Protein AF-A0A7X0IYR0-F1 (afdb_monomer_lite)

pLDDT: mean 87.43, std 15.78, range [37.22, 98.19]

Foldseek 3Di:
DDDPPQWDWDDDPNDTATAGAVQPPDDDPPWDFDDDPRYGNDTDDPVVSQLVVLVVVLVVCVVVVHDSVVSVCVVVVDDDDDDPVVVVPPPDPDDD

Structure (mmCIF, N/CA/C/O backbone):
data_AF-A0A7X0IYR0-F1
#
_entry.id   AF-A0A7X0IYR0-F1
#
loop_
_atom_site.group_PDB
_atom_site.id
_atom_site.type_symbol
_atom_site.label_atom_id
_atom_site.label_alt_id
_atom_site.label_comp_id
_atom_site.label_asym_id
_atom_site.label_entity_id
_atom_site.label_seq_id
_atom_site.pdbx_PDB_ins_code
_atom_site.Cartn_x
_atom_site.Cartn_y
_atom_site.Cartn_z
_atom_site.occupancy
_atom_site.B_iso_or_equiv
_atom_site.auth_seq_id
_atom_site.auth_comp_id
_atom_site.auth_asym_id
_atom_site.auth_atom_id
_atom_site.pdbx_PDB_model_num
ATOM 1 N N . MET A 1 1 ? 1.572 2.995 27.076 1.00 40.94 1 MET A N 1
ATOM 2 C CA . MET A 1 1 ? 1.508 3.487 25.686 1.00 40.94 1 MET A CA 1
ATOM 3 C C . MET A 1 1 ? 0.127 3.114 25.189 1.00 40.94 1 MET A C 1
ATOM 5 O O . MET A 1 1 ? -0.145 1.932 25.049 1.00 40.94 1 MET A O 1
ATOM 9 N N . THR A 1 2 ? -0.791 4.075 25.124 1.00 45.91 2 THR A N 1
ATOM 10 C CA . THR A 1 2 ? -2.212 3.797 24.878 1.00 45.91 2 THR A CA 1
ATOM 11 C C . THR A 1 2 ? -2.429 3.754 23.371 1.00 45.91 2 THR A C 1
ATOM 13 O O . THR A 1 2 ? -2.588 4.799 22.749 1.00 45.91 2 THR A O 1
ATOM 16 N N . GLY A 1 3 ? -2.353 2.563 22.772 1.00 50.19 3 GLY A N 1
ATOM 17 C CA . GLY A 1 3 ? -2.890 2.350 21.429 1.00 50.19 3 GLY A CA 1
ATOM 18 C C . GLY A 1 3 ? -4.384 2.645 21.488 1.00 50.19 3 GLY A C 1
ATOM 19 O O . GLY A 1 3 ? -5.096 2.031 22.282 1.00 50.19 3 GLY A O 1
ATOM 20 N N . GLY A 1 4 ? -4.835 3.664 20.760 1.00 57.56 4 GLY A N 1
ATOM 21 C CA . GLY A 1 4 ? -6.255 3.989 20.692 1.00 57.56 4 GLY A CA 1
ATOM 22 C C . GLY A 1 4 ? -7.028 2.850 20.030 1.00 57.56 4 GLY A C 1
ATOM 23 O O . GLY A 1 4 ? -6.458 2.070 19.274 1.00 57.56 4 GLY A O 1
ATOM 24 N N . GLU A 1 5 ? -8.337 2.800 20.267 1.00 73.50 5 GLU A N 1
ATOM 25 C CA . GLU A 1 5 ? -9.317 1.842 19.714 1.00 73.50 5 GLU A CA 1
ATOM 26 C C . GLU A 1 5 ? -9.256 1.660 18.176 1.00 73.50 5 GLU A C 1
ATOM 28 O O . GLU A 1 5 ? -9.815 0.716 17.628 1.00 73.50 5 GLU A O 1
ATOM 33 N N . PHE A 1 6 ? -8.516 2.526 17.478 1.00 85.62 6 PHE A N 1
ATOM 34 C CA . PHE A 1 6 ? -8.346 2.554 16.029 1.00 85.62 6 PHE A CA 1
ATOM 35 C C . PHE A 1 6 ? -6.872 2.466 15.609 1.00 85.62 6 PHE A C 1
ATOM 37 O O . PHE A 1 6 ? -6.450 3.184 14.711 1.00 85.62 6 PHE A O 1
ATOM 44 N N . THR A 1 7 ? -6.048 1.652 16.264 1.00 94.44 7 THR A N 1
ATOM 45 C CA . THR A 1 7 ? -4.675 1.369 15.810 1.00 94.44 7 THR A CA 1
ATOM 46 C C . THR A 1 7 ? -4.546 -0.096 15.420 1.00 94.44 7 THR A C 1
ATOM 48 O O . THR A 1 7 ? -5.000 -0.963 16.162 1.00 94.44 7 THR A O 1
ATOM 51 N N . ALA A 1 8 ? -3.911 -0.377 14.281 1.00 95.69 8 ALA A N 1
ATOM 52 C CA . ALA A 1 8 ? -3.552 -1.739 13.892 1.00 95.69 8 ALA A CA 1
ATOM 53 C C . ALA A 1 8 ? -2.060 -1.850 13.571 1.00 95.69 8 ALA A C 1
ATOM 55 O O . ALA A 1 8 ? -1.434 -0.890 13.118 1.00 95.69 8 ALA A O 1
ATOM 56 N N . GLU A 1 9 ? -1.508 -3.040 13.780 1.00 96.62 9 GLU A N 1
ATOM 57 C CA . GLU A 1 9 ? -0.166 -3.396 13.332 1.00 96.62 9 GLU A CA 1
ATOM 58 C C . GLU A 1 9 ? -0.237 -3.849 11.873 1.00 96.62 9 GLU A C 1
ATOM 60 O O . GLU A 1 9 ? -0.964 -4.781 11.535 1.00 96.62 9 GLU A O 1
ATOM 65 N N . CYS A 1 10 ? 0.487 -3.151 11.004 1.00 96.44 10 CYS A N 1
ATOM 66 C CA . CYS A 1 10 ? 0.563 -3.444 9.578 1.00 96.44 10 CYS A CA 1
ATOM 67 C C . CYS A 1 10 ? 2.003 -3.798 9.217 1.00 96.44 10 CYS A C 1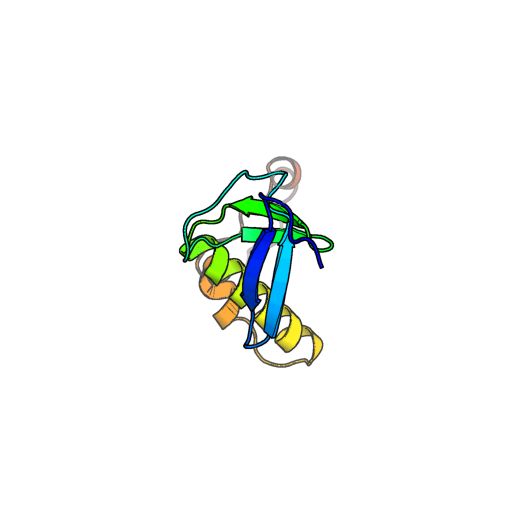
ATOM 69 O O . CYS A 1 10 ? 2.934 -3.142 9.683 1.00 96.44 10 CYS A O 1
ATOM 71 N N . GLU A 1 11 ? 2.192 -4.804 8.373 1.00 96.06 11 GLU A N 1
ATOM 72 C CA . GLU A 1 11 ? 3.511 -5.212 7.894 1.00 96.06 11 GLU A CA 1
ATOM 73 C C . GLU A 1 11 ? 3.731 -4.727 6.459 1.00 96.06 11 GLU A C 1
ATOM 75 O O . GLU A 1 11 ? 2.827 -4.795 5.626 1.00 96.06 11 GLU A O 1
ATOM 80 N N . ARG A 1 12 ? 4.944 -4.262 6.158 1.00 93.94 12 ARG A N 1
ATOM 81 C CA . ARG A 1 12 ? 5.420 -4.072 4.788 1.00 93.94 12 ARG A CA 1
ATOM 82 C C . ARG A 1 12 ? 6.895 -4.446 4.694 1.00 93.94 12 ARG A C 1
ATOM 84 O O . ARG A 1 12 ? 7.720 -3.870 5.404 1.00 93.94 12 ARG A O 1
ATOM 91 N N . HIS A 1 13 ? 7.221 -5.394 3.815 1.00 91.50 13 HIS A N 1
ATOM 92 C CA . HIS A 1 13 ? 8.578 -5.925 3.613 1.00 91.50 13 HIS A CA 1
ATOM 93 C C . HIS A 1 13 ? 9.289 -6.306 4.929 1.00 91.50 13 HIS A C 1
ATOM 95 O O . HIS A 1 13 ? 10.434 -5.917 5.164 1.00 91.50 13 HIS A O 1
ATOM 101 N N . GLY A 1 14 ? 8.598 -7.019 5.826 1.00 93.56 14 GLY A N 1
ATOM 102 C CA . GLY A 1 14 ? 9.145 -7.457 7.114 1.00 93.56 14 GLY A CA 1
ATOM 103 C C . GLY A 1 14 ? 9.267 -6.368 8.186 1.00 93.56 14 GLY A C 1
ATOM 104 O O . GLY A 1 14 ? 9.667 -6.664 9.311 1.00 93.56 14 GLY A O 1
ATOM 105 N N . SER A 1 15 ? 8.916 -5.118 7.876 1.00 95.06 15 SER A N 1
ATOM 106 C CA . SER A 1 15 ? 8.829 -4.037 8.861 1.00 95.06 15 SER A CA 1
ATOM 107 C C . SER A 1 15 ? 7.395 -3.881 9.351 1.00 95.06 15 SER A C 1
ATOM 109 O O . SER A 1 15 ? 6.469 -3.819 8.545 1.00 95.06 15 SER A O 1
ATOM 111 N N . VAL A 1 16 ? 7.214 -3.788 10.670 1.00 96.50 16 VAL A N 1
ATOM 112 C CA . VAL A 1 16 ? 5.901 -3.600 11.301 1.00 96.50 16 VAL A CA 1
ATOM 113 C C . VAL A 1 16 ? 5.709 -2.135 11.685 1.00 96.50 16 VAL A C 1
ATOM 115 O O . VAL A 1 16 ? 6.592 -1.510 12.273 1.00 96.50 16 VAL A O 1
ATOM 118 N N . PHE A 1 17 ? 4.533 -1.600 11.375 1.00 96.19 17 PHE A N 1
ATOM 119 C CA . PHE A 1 17 ? 4.136 -0.222 11.619 1.00 96.19 17 PHE A CA 1
ATOM 120 C C . PHE A 1 17 ? 2.829 -0.185 12.411 1.00 96.19 17 PHE A C 1
ATOM 122 O O . PHE A 1 17 ? 1.877 -0.892 12.085 1.00 96.19 17 PHE A O 1
ATOM 129 N N . ALA A 1 18 ? 2.754 0.682 13.421 1.00 96.62 18 ALA A N 1
ATOM 130 C CA . ALA A 1 18 ? 1.492 1.014 14.071 1.00 96.62 18 ALA A CA 1
ATOM 131 C C . ALA A 1 18 ? 0.768 2.077 13.235 1.00 96.62 18 ALA A C 1
ATOM 133 O O . ALA A 1 18 ? 1.254 3.202 13.102 1.00 96.62 18 ALA A O 1
ATOM 134 N N . ILE A 1 19 ? -0.378 1.716 12.663 1.00 97.75 19 ILE A N 1
ATOM 135 C CA . ILE A 1 19 ? -1.132 2.559 11.734 1.00 97.75 19 ILE A CA 1
ATOM 136 C C . ILE A 1 19 ? -2.447 2.996 12.371 1.00 97.75 19 ILE A C 1
ATOM 138 O O . ILE A 1 19 ? -3.206 2.180 12.897 1.00 97.75 19 ILE A O 1
ATOM 142 N N . SER A 1 20 ? -2.729 4.297 12.295 1.00 96.75 20 SER A N 1
ATOM 143 C CA . SER A 1 20 ? -4.028 4.859 12.663 1.00 96.75 20 SER A CA 1
ATOM 144 C C . SER A 1 20 ? -5.089 4.487 11.627 1.00 96.75 20 SER A C 1
ATOM 146 O O . SER A 1 20 ? -4.941 4.779 10.443 1.00 96.75 20 SER A O 1
ATOM 148 N N . MET A 1 21 ? -6.185 3.898 12.089 1.00 97.06 21 MET A N 1
ATOM 149 C CA . MET A 1 21 ? -7.340 3.462 11.303 1.00 97.06 21 MET A CA 1
ATOM 150 C C . MET A 1 21 ? -8.516 4.443 11.375 1.00 97.06 21 MET A C 1
ATOM 152 O O . MET A 1 21 ? -9.583 4.166 10.840 1.00 97.06 21 MET A O 1
ATOM 156 N N . VAL A 1 22 ? -8.346 5.608 12.009 1.00 95.56 22 VAL A N 1
ATOM 157 C CA . VAL A 1 22 ? -9.439 6.565 12.279 1.00 95.56 22 VAL A CA 1
ATOM 158 C C . VAL A 1 22 ? -10.200 6.992 11.015 1.00 95.56 22 VAL A C 1
ATOM 160 O O . VAL A 1 22 ? -11.409 7.186 11.075 1.00 95.56 22 VAL A O 1
ATOM 163 N N . LEU A 1 23 ? -9.522 7.123 9.870 1.00 96.06 23 LEU A N 1
ATOM 164 C CA . LEU A 1 23 ? -10.147 7.589 8.623 1.00 96.06 23 LEU A CA 1
ATOM 165 C C . LEU A 1 23 ? -10.899 6.490 7.863 1.00 96.06 23 LEU A C 1
ATOM 167 O O . LEU A 1 23 ? -11.790 6.799 7.078 1.00 96.06 23 LEU A O 1
ATOM 171 N N . VAL A 1 24 ? -10.534 5.226 8.079 1.00 96.50 24 VAL A N 1
ATOM 172 C CA . VAL A 1 24 ? -11.103 4.072 7.360 1.00 96.50 24 VAL A CA 1
ATOM 173 C C . VAL A 1 24 ? -11.957 3.177 8.261 1.00 96.50 24 VAL A C 1
ATOM 175 O O . VAL A 1 24 ? -12.601 2.253 7.775 1.00 96.50 24 VAL A O 1
ATOM 178 N N . GLY A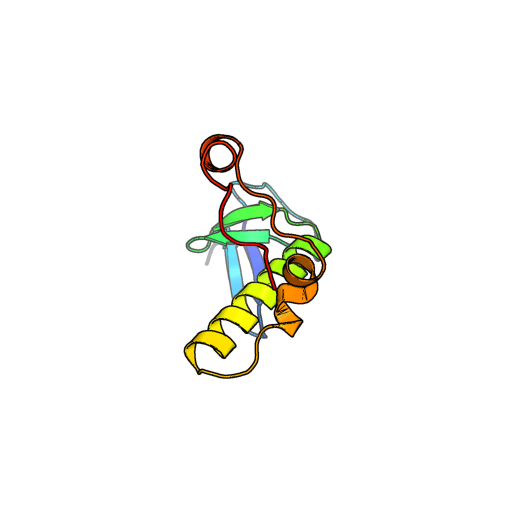 1 25 ? -11.991 3.453 9.567 1.00 94.81 25 GLY A N 1
ATOM 179 C CA . GLY A 1 25 ? -12.645 2.616 10.567 1.00 94.81 25 GLY A CA 1
ATOM 180 C C . GLY A 1 25 ? -11.872 1.323 10.868 1.00 94.81 25 GLY A C 1
ATOM 181 O O . GLY A 1 25 ? -10.836 1.052 10.259 1.00 94.81 25 GLY A O 1
ATOM 182 N N . PRO A 1 26 ? -12.359 0.508 11.820 1.00 92.75 26 PRO A N 1
ATOM 183 C CA . PRO A 1 26 ? -11.729 -0.763 12.168 1.00 92.75 26 PRO A CA 1
ATOM 184 C C . PRO A 1 26 ? -11.713 -1.716 10.966 1.00 92.75 26 PRO A C 1
ATOM 186 O O . PRO A 1 26 ? -12.714 -1.850 10.266 1.00 92.75 26 PRO A O 1
ATOM 189 N N . GLN A 1 27 ? -10.586 -2.399 10.756 1.00 94.75 27 GLN A N 1
ATOM 190 C CA . GLN A 1 27 ? -10.391 -3.339 9.649 1.00 94.75 27 GLN A CA 1
ATOM 191 C C . GLN A 1 27 ? -10.085 -4.749 10.172 1.00 94.75 27 GLN A C 1
ATOM 193 O O . GLN A 1 27 ? -9.378 -4.881 11.176 1.00 94.75 27 GLN A O 1
ATOM 198 N N . PRO A 1 28 ? -10.587 -5.812 9.516 1.00 93.69 28 PRO A N 1
ATOM 199 C CA . PRO A 1 28 ? -10.211 -7.174 9.866 1.00 93.69 28 PRO A CA 1
ATOM 200 C C . PRO A 1 28 ? -8.743 -7.449 9.514 1.00 93.69 28 PRO A C 1
ATOM 202 O O . PRO A 1 28 ? -8.181 -6.862 8.585 1.00 93.69 28 PRO A O 1
ATOM 205 N N . VAL A 1 29 ? -8.124 -8.379 10.244 1.00 94.94 29 VAL A N 1
ATOM 206 C CA . VAL A 1 29 ? -6.759 -8.847 9.959 1.00 94.94 29 VAL A CA 1
ATOM 207 C C . VAL A 1 29 ? -6.685 -9.395 8.531 1.00 94.94 29 VAL A C 1
ATOM 209 O O . VAL A 1 29 ? -7.581 -10.113 8.093 1.00 94.94 29 VAL A O 1
ATOM 212 N N . GLY A 1 30 ? -5.609 -9.050 7.820 1.00 95.62 30 GLY A N 1
ATOM 213 C CA . GLY A 1 30 ? -5.408 -9.401 6.411 1.00 95.62 30 GLY A CA 1
ATOM 214 C C . GLY A 1 30 ? -5.920 -8.352 5.419 1.00 95.62 30 GLY A C 1
ATOM 215 O O . GLY A 1 30 ? -5.734 -8.519 4.220 1.00 95.62 30 GLY A O 1
ATOM 216 N N . THR A 1 31 ? -6.534 -7.264 5.895 1.00 96.94 31 THR A N 1
ATOM 217 C CA . THR A 1 31 ? -6.937 -6.144 5.034 1.00 96.94 31 THR A CA 1
ATOM 218 C C . THR A 1 31 ? -5.725 -5.336 4.587 1.00 96.94 31 THR A C 1
ATOM 220 O O . THR A 1 31 ? -4.923 -4.904 5.417 1.00 96.94 31 THR A O 1
ATOM 223 N N . TYR A 1 32 ? -5.638 -5.057 3.289 1.00 98.00 32 TYR A 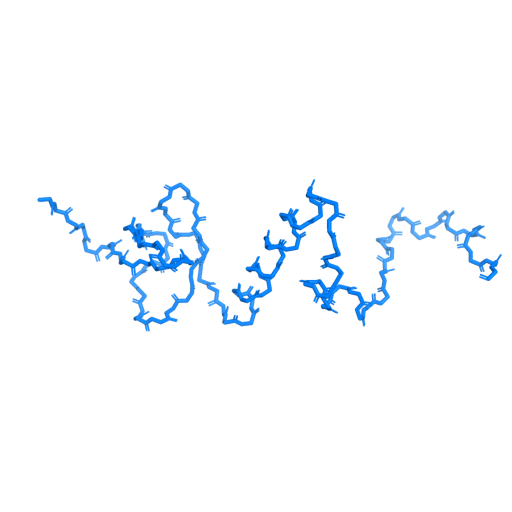N 1
ATOM 224 C CA . TYR A 1 32 ? -4.656 -4.127 2.747 1.00 98.00 32 TYR A CA 1
ATOM 225 C C . TYR A 1 32 ? -5.150 -2.688 2.893 1.00 98.00 32 TYR A C 1
ATOM 227 O O . TYR A 1 32 ? -6.296 -2.363 2.578 1.00 98.00 32 TYR A O 1
ATOM 235 N N . VAL A 1 33 ? -4.274 -1.802 3.363 1.00 97.75 33 VAL A N 1
ATOM 236 C CA . VAL A 1 33 ? -4.567 -0.372 3.491 1.00 97.75 33 VAL A CA 1
ATOM 237 C C . VAL A 1 33 ? -3.461 0.459 2.863 1.00 97.75 33 VAL A C 1
ATOM 239 O O . VAL A 1 33 ? -2.274 0.200 3.057 1.00 97.75 33 VAL A O 1
ATOM 242 N N . LEU A 1 34 ? -3.852 1.509 2.147 1.00 97.75 34 LEU A N 1
ATOM 243 C CA . LEU A 1 34 ? -2.931 2.555 1.733 1.00 97.75 34 LEU A CA 1
ATOM 244 C C . LEU A 1 34 ? -2.718 3.504 2.907 1.00 97.75 34 LEU A C 1
ATOM 246 O O . LEU A 1 34 ? -3.686 4.001 3.492 1.00 97.75 34 LEU A O 1
ATOM 250 N N . THR A 1 35 ? -1.458 3.783 3.228 1.00 97.12 35 THR A N 1
ATOM 251 C CA . THR A 1 35 ? -1.099 4.643 4.356 1.00 97.12 35 THR A CA 1
ATOM 252 C C . THR A 1 35 ? -0.386 5.906 3.894 1.00 97.12 35 THR A C 1
ATOM 254 O O . THR A 1 35 ? 0.312 5.920 2.882 1.00 97.12 35 THR A O 1
ATOM 257 N N . HIS A 1 36 ? -0.560 6.986 4.649 1.00 96.75 36 HIS A N 1
ATOM 258 C CA . HIS A 1 36 ? 0.185 8.226 4.488 1.00 96.75 36 HIS A CA 1
ATOM 259 C C . HIS A 1 36 ? 0.434 8.830 5.871 1.00 96.75 36 HIS A C 1
ATOM 261 O O . HIS A 1 36 ? -0.499 8.996 6.657 1.00 96.75 36 HIS A O 1
ATOM 267 N N . LEU A 1 37 ? 1.703 9.117 6.184 1.00 96.00 37 LEU A N 1
ATOM 268 C CA . LEU A 1 37 ? 2.134 9.688 7.471 1.00 96.00 37 LEU A CA 1
ATOM 269 C C . LEU A 1 37 ? 1.572 8.934 8.699 1.00 96.00 37 LEU A C 1
ATOM 271 O O . LEU A 1 37 ? 1.089 9.541 9.652 1.00 96.00 37 LEU A O 1
ATOM 275 N N . GLY A 1 38 ? 1.606 7.596 8.665 1.00 96.38 38 GLY A N 1
ATOM 276 C CA . GLY A 1 38 ? 1.160 6.742 9.776 1.00 96.38 38 GLY A CA 1
ATOM 277 C C . GLY A 1 38 ? -0.360 6.586 9.917 1.00 96.38 38 GLY A C 1
ATOM 278 O O . GLY A 1 38 ? -0.822 6.014 10.902 1.00 96.38 38 GLY A O 1
ATOM 279 N N . SER A 1 39 ? -1.147 7.070 8.953 1.00 97.50 39 SER A N 1
ATOM 280 C CA . SER A 1 39 ? -2.605 6.897 8.926 1.00 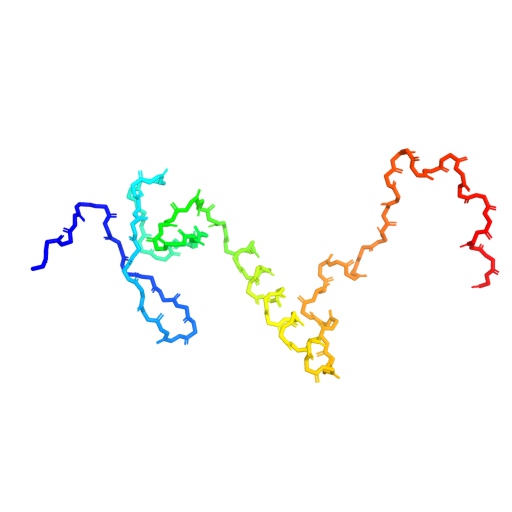97.50 39 SER A CA 1
ATOM 281 C C . SER A 1 39 ? -3.047 6.142 7.680 1.00 97.50 39 SER A C 1
ATOM 283 O O . SER A 1 39 ? -2.586 6.444 6.581 1.00 97.50 39 SER A O 1
ATOM 285 N N . ALA A 1 40 ? -3.956 5.184 7.836 1.00 97.94 40 ALA A N 1
ATOM 286 C CA . ALA A 1 40 ? -4.649 4.559 6.722 1.00 97.94 40 ALA A CA 1
ATOM 287 C C . ALA A 1 40 ? -5.603 5.579 6.091 1.00 97.94 40 ALA A C 1
ATOM 289 O O . ALA A 1 40 ? -6.429 6.168 6.785 1.00 97.94 40 ALA A O 1
ATOM 290 N N . ILE A 1 41 ? -5.474 5.799 4.784 1.00 97.75 41 ILE A N 1
ATOM 291 C CA . ILE A 1 41 ? -6.303 6.744 4.021 1.00 97.75 41 ILE A CA 1
ATOM 292 C C . ILE A 1 41 ? -7.302 6.034 3.107 1.00 97.75 41 ILE A C 1
ATOM 294 O O . ILE A 1 41 ? -8.258 6.656 2.648 1.00 97.75 41 ILE A O 1
ATOM 298 N N . ARG A 1 42 ? -7.079 4.745 2.820 1.00 98.19 42 ARG A N 1
ATOM 299 C CA . ARG A 1 42 ? -7.937 3.945 1.944 1.00 98.19 42 ARG A CA 1
ATOM 300 C C . ARG A 1 42 ? -7.756 2.450 2.201 1.00 98.19 42 ARG A C 1
ATOM 302 O O . ARG A 1 42 ? -6.639 2.012 2.461 1.00 98.19 42 ARG A O 1
ATOM 309 N N . VAL A 1 43 ? -8.841 1.688 2.091 1.00 98.06 43 VAL A N 1
ATOM 310 C CA . VAL A 1 43 ? -8.814 0.217 2.031 1.00 98.06 43 VAL A CA 1
ATOM 311 C C . VAL A 1 43 ? -8.581 -0.210 0.583 1.00 98.06 43 VAL A C 1
ATOM 313 O O . VAL A 1 43 ? -9.191 0.360 -0.323 1.00 98.06 43 VAL A O 1
ATOM 316 N N . LEU A 1 44 ? -7.690 -1.174 0.379 1.00 98.12 44 LEU A N 1
ATOM 317 C CA . LEU A 1 44 ? -7.335 -1.730 -0.924 1.00 98.12 44 LEU A CA 1
ATOM 318 C C . LEU A 1 44 ? -7.876 -3.154 -1.044 1.00 98.12 44 LEU A C 1
ATOM 320 O O . LEU A 1 44 ? -7.909 -3.896 -0.059 1.00 98.12 44 LEU A O 1
ATOM 324 N N . ASP A 1 45 ? -8.249 -3.549 -2.258 1.00 97.56 45 ASP A N 1
ATOM 325 C CA . ASP A 1 45 ? -8.292 -4.970 -2.586 1.00 97.56 45 ASP A CA 1
ATOM 326 C C . ASP A 1 45 ? -6.866 -5.520 -2.780 1.00 97.56 45 ASP A C 1
ATOM 328 O O . ASP A 1 45 ? -5.890 -4.768 -2.873 1.00 97.56 45 ASP A O 1
ATOM 332 N N . ALA A 1 46 ? -6.737 -6.847 -2.780 1.00 96.19 46 A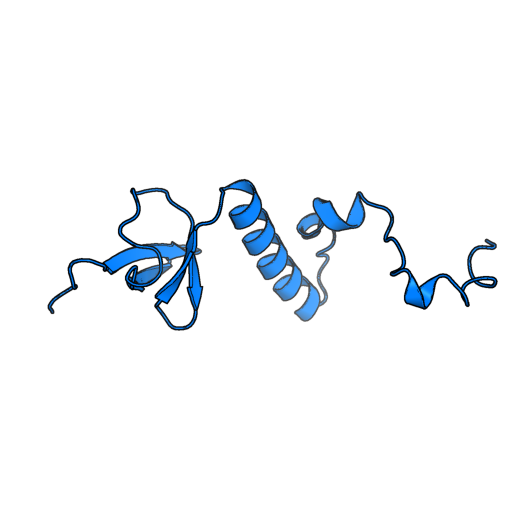LA A N 1
ATOM 333 C CA . ALA A 1 46 ? -5.435 -7.503 -2.858 1.00 96.19 46 ALA A CA 1
ATOM 334 C C . ALA A 1 46 ? -4.725 -7.241 -4.196 1.00 96.19 46 ALA A C 1
ATOM 336 O O . ALA A 1 46 ? -3.520 -6.998 -4.203 1.00 96.19 46 ALA A O 1
ATOM 337 N N . ASP A 1 47 ? -5.456 -7.244 -5.314 1.00 96.06 47 ASP A N 1
ATOM 338 C CA . ASP A 1 47 ? -4.874 -7.050 -6.645 1.00 96.06 47 ASP A CA 1
ATOM 339 C C . ASP A 1 47 ? -4.305 -5.634 -6.788 1.00 96.06 47 ASP A C 1
ATOM 341 O O . ASP A 1 47 ? -3.210 -5.443 -7.316 1.00 96.06 47 ASP A O 1
ATOM 345 N N . GLU A 1 48 ? -5.027 -4.628 -6.295 1.00 95.69 48 GLU A N 1
ATOM 346 C CA . GLU A 1 48 ? -4.555 -3.250 -6.255 1.00 95.69 48 GLU A CA 1
ATOM 347 C C . GLU A 1 48 ? -3.344 -3.094 -5.327 1.00 95.69 48 GLU A C 1
ATOM 349 O O . GLU A 1 48 ? -2.373 -2.433 -5.702 1.00 95.69 48 GLU A O 1
ATOM 354 N N . ALA A 1 49 ? -3.363 -3.717 -4.144 1.00 96.50 49 ALA A N 1
ATOM 355 C CA . ALA A 1 49 ? -2.236 -3.672 -3.216 1.00 96.50 49 ALA A CA 1
ATOM 356 C C . ALA A 1 49 ? -0.961 -4.255 -3.850 1.00 96.50 49 ALA A C 1
ATOM 358 O O . ALA A 1 49 ? 0.096 -3.627 -3.786 1.00 96.50 49 ALA A O 1
ATOM 359 N N . HIS A 1 50 ? -1.083 -5.397 -4.536 1.00 95.31 50 HIS A N 1
ATOM 360 C CA . HIS A 1 50 ? 0.017 -6.017 -5.274 1.00 95.31 50 HIS A CA 1
ATOM 361 C C . HIS A 1 50 ? 0.544 -5.123 -6.397 1.00 95.31 50 HIS A C 1
ATOM 363 O O . HIS A 1 50 ? 1.749 -4.913 -6.479 1.00 95.31 50 HIS A O 1
ATOM 369 N N . LYS A 1 51 ? -0.335 -4.520 -7.208 1.00 95.31 51 LYS A N 1
ATOM 370 C CA . LYS A 1 51 ? 0.087 -3.590 -8.271 1.00 95.31 51 LYS A CA 1
ATOM 371 C C . LYS A 1 51 ? 0.823 -2.370 -7.729 1.00 95.31 51 LYS A C 1
ATOM 373 O O . LYS A 1 51 ? 1.767 -1.898 -8.354 1.00 95.31 51 LYS A O 1
ATOM 378 N N . ILE A 1 52 ? 0.402 -1.839 -6.581 1.00 95.44 52 ILE A N 1
ATOM 379 C CA . ILE A 1 52 ? 1.096 -0.720 -5.932 1.00 95.44 52 ILE A CA 1
ATOM 380 C C . ILE A 1 52 ? 2.487 -1.154 -5.462 1.00 95.44 52 ILE A C 1
ATOM 382 O O . ILE A 1 52 ? 3.448 -0.413 -5.670 1.00 95.44 52 ILE A O 1
ATOM 386 N N . ASP A 1 53 ? 2.613 -2.331 -4.847 1.00 95.12 53 ASP A N 1
ATOM 387 C CA . ASP A 1 53 ? 3.916 -2.842 -4.420 1.00 95.12 53 ASP A CA 1
ATOM 388 C C . ASP A 1 53 ? 4.845 -3.117 -5.611 1.00 95.12 53 ASP A C 1
ATOM 390 O O . ASP A 1 53 ? 6.002 -2.690 -5.574 1.00 95.12 53 ASP A O 1
ATOM 394 N N . ASP A 1 54 ? 4.338 -3.718 -6.690 1.00 96.25 54 ASP A N 1
ATOM 395 C CA . ASP A 1 54 ? 5.090 -3.925 -7.931 1.00 96.25 54 ASP A CA 1
ATOM 396 C C . ASP A 1 54 ? 5.527 -2.586 -8.540 1.00 96.25 54 ASP A C 1
ATOM 398 O O . ASP A 1 54 ? 6.697 -2.413 -8.879 1.00 96.25 54 ASP A O 1
ATOM 402 N N . ALA A 1 55 ? 4.639 -1.589 -8.592 1.00 96.00 55 ALA A N 1
ATOM 403 C CA . ALA A 1 55 ? 4.966 -0.262 -9.107 1.00 96.00 55 ALA A CA 1
ATOM 404 C C . ALA A 1 55 ? 6.052 0.445 -8.276 1.00 96.00 55 ALA A C 1
ATOM 406 O O . ALA A 1 55 ? 6.942 1.092 -8.833 1.00 96.00 55 ALA A O 1
ATOM 407 N N . LEU A 1 56 ? 6.006 0.327 -6.945 1.00 95.69 56 LEU A N 1
ATOM 408 C CA . LEU A 1 56 ? 7.027 0.892 -6.058 1.00 95.69 56 LEU A CA 1
ATOM 409 C C . LEU A 1 56 ? 8.372 0.171 -6.209 1.00 95.69 56 LEU A C 1
ATOM 411 O O . LEU A 1 56 ? 9.413 0.832 -6.215 1.00 95.69 56 LEU A O 1
ATOM 415 N N . ALA A 1 57 ? 8.360 -1.155 -6.363 1.00 96.00 57 ALA A N 1
ATOM 416 C CA . ALA A 1 57 ? 9.558 -1.932 -6.658 1.00 96.00 57 ALA A CA 1
ATOM 417 C C . ALA A 1 57 ? 10.139 -1.547 -8.026 1.00 96.00 57 ALA A C 1
ATOM 419 O O . ALA A 1 57 ? 11.320 -1.226 -8.128 1.00 96.00 57 ALA A O 1
ATOM 420 N N . GLY A 1 58 ? 9.301 -1.480 -9.062 1.00 96.50 58 GLY A N 1
ATOM 421 C CA . GLY A 1 58 ? 9.709 -1.110 -10.414 1.00 96.50 58 GLY A CA 1
ATOM 422 C C . GLY A 1 58 ? 10.276 0.302 -10.488 1.00 96.50 58 GLY A C 1
ATOM 423 O O . GLY A 1 58 ? 11.262 0.532 -11.182 1.00 96.50 58 GLY A O 1
ATOM 424 N N . LEU A 1 59 ? 9.728 1.240 -9.711 1.00 96.88 59 LEU A N 1
ATOM 425 C CA . LEU A 1 59 ? 10.290 2.582 -9.588 1.00 96.88 59 LEU A CA 1
ATOM 426 C C . LEU A 1 59 ? 11.702 2.565 -8.982 1.00 96.88 59 LEU A C 1
ATOM 428 O O . LEU A 1 59 ? 12.576 3.279 -9.472 1.00 96.88 59 LEU A O 1
ATOM 432 N N . ALA A 1 60 ? 11.943 1.759 -7.945 1.00 96.44 60 ALA A N 1
ATOM 433 C CA . ALA A 1 60 ? 13.273 1.622 -7.349 1.00 96.44 60 ALA A CA 1
ATOM 434 C C . ALA A 1 60 ? 14.281 1.008 -8.340 1.00 96.44 60 ALA A C 1
ATOM 436 O O . ALA A 1 60 ? 15.376 1.541 -8.519 1.00 96.44 60 ALA A O 1
ATOM 437 N N . GLU A 1 61 ? 13.884 -0.050 -9.054 1.00 97.62 61 GLU A N 1
ATOM 438 C CA . GLU A 1 61 ? 14.696 -0.677 -10.105 1.00 97.62 61 GLU A CA 1
ATOM 439 C C . GLU A 1 61 ? 15.046 0.315 -11.227 1.00 97.62 61 GLU A C 1
ATOM 441 O O . GLU A 1 61 ? 16.205 0.408 -11.637 1.00 97.62 61 GLU A O 1
ATOM 446 N N . ALA A 1 62 ? 14.070 1.112 -11.675 1.00 96.44 62 ALA A N 1
ATOM 447 C CA . ALA A 1 62 ? 14.256 2.124 -12.712 1.00 96.44 62 ALA A CA 1
ATOM 448 C C . ALA A 1 62 ? 15.237 3.228 -12.288 1.00 96.44 62 ALA A C 1
ATOM 450 O O . ALA A 1 62 ? 16.104 3.618 -13.071 1.00 96.44 62 ALA A O 1
ATOM 451 N N . VAL A 1 63 ? 15.135 3.716 -11.044 1.00 97.69 63 VAL A N 1
ATOM 452 C CA . VAL A 1 63 ? 16.065 4.716 -10.483 1.00 97.69 63 VAL A CA 1
ATOM 453 C C . VAL A 1 63 ? 17.502 4.195 -10.478 1.00 97.69 63 VAL A C 1
ATOM 455 O O . VAL A 1 63 ? 18.441 4.958 -10.704 1.00 97.69 63 VAL A O 1
ATOM 458 N N . GLU A 1 64 ? 17.681 2.895 -10.265 1.00 97.81 64 GLU A N 1
ATOM 459 C CA . GLU A 1 64 ? 18.989 2.242 -10.263 1.00 97.81 64 GLU A CA 1
ATOM 460 C C . GLU A 1 64 ? 19.428 1.750 -11.657 1.00 97.81 64 GLU A C 1
ATOM 462 O O . GLU A 1 64 ? 20.491 1.142 -11.796 1.00 97.81 64 GLU A O 1
ATOM 467 N N . GLY A 1 65 ? 18.645 2.036 -12.704 1.00 96.69 65 GLY A N 1
ATOM 468 C CA . GLY A 1 65 ? 18.953 1.681 -14.091 1.00 96.69 65 GLY A CA 1
ATOM 469 C C . GLY A 1 65 ? 18.841 0.184 -14.404 1.00 96.69 65 GLY A C 1
ATOM 470 O O . GLY A 1 65 ? 19.470 -0.288 -15.352 1.00 96.69 65 GLY A O 1
ATOM 471 N N . ARG A 1 66 ? 18.087 -0.577 -13.604 1.00 97.75 66 ARG A N 1
ATOM 472 C CA . ARG A 1 66 ? 17.798 -2.000 -13.839 1.00 97.75 66 ARG A CA 1
ATOM 473 C C . ARG A 1 66 ? 16.520 -2.181 -14.656 1.00 97.75 66 ARG A C 1
ATOM 475 O O . ARG A 1 66 ? 15.779 -1.231 -14.868 1.00 97.75 66 ARG A O 1
ATOM 482 N N . SER A 1 67 ? 16.279 -3.402 -15.139 1.00 95.44 67 SER A N 1
ATOM 483 C CA . SER A 1 67 ? 15.027 -3.734 -15.833 1.00 95.44 67 SER A CA 1
ATOM 484 C C . SER A 1 67 ? 13.869 -3.754 -14.840 1.00 95.44 67 SER A C 1
ATOM 486 O O . SER A 1 67 ? 13.971 -4.354 -13.772 1.00 95.44 67 SER A O 1
ATOM 488 N N . PHE A 1 68 ? 12.774 -3.101 -15.211 1.00 95.50 68 PHE A N 1
ATOM 489 C CA . PHE A 1 68 ? 11.614 -2.872 -14.348 1.00 95.50 68 PHE A CA 1
ATOM 490 C C . PHE A 1 68 ? 10.285 -3.130 -15.066 1.00 95.50 68 PHE A C 1
ATOM 492 O O . PHE A 1 68 ? 9.232 -3.132 -14.440 1.00 95.50 68 PHE A O 1
ATOM 499 N N . GLU A 1 69 ? 10.313 -3.356 -16.378 1.00 91.94 69 GLU A N 1
ATOM 500 C CA . GLU A 1 69 ? 9.143 -3.427 -17.249 1.00 91.94 69 GLU A CA 1
ATOM 501 C C . GLU A 1 69 ? 8.151 -4.506 -16.797 1.00 91.94 69 GLU A C 1
ATOM 503 O O . GLU A 1 69 ? 6.948 -4.268 -16.734 1.00 91.94 69 GLU A O 1
ATOM 508 N N . THR A 1 70 ? 8.650 -5.673 -16.389 1.00 92.69 70 THR A N 1
ATOM 509 C CA . THR A 1 70 ? 7.816 -6.781 -15.896 1.00 92.69 70 THR A CA 1
ATOM 510 C C . THR A 1 70 ? 6.969 -6.397 -14.675 1.00 92.69 70 THR A C 1
ATOM 512 O O . THR A 1 70 ? 5.886 -6.947 -14.500 1.00 92.69 70 THR A O 1
ATOM 515 N N . LEU A 1 71 ? 7.417 -5.432 -13.863 1.00 94.81 71 LEU A N 1
ATOM 516 C CA . LEU A 1 71 ? 6.702 -4.943 -12.674 1.00 94.81 71 LEU A CA 1
ATOM 517 C C . LEU A 1 71 ? 5.555 -3.975 -13.024 1.00 94.81 71 LEU A C 1
ATOM 519 O O . LEU A 1 71 ? 4.792 -3.572 -12.156 1.00 94.81 71 LEU A O 1
ATOM 523 N N . PHE A 1 72 ? 5.404 -3.631 -14.304 1.00 92.06 72 PHE A N 1
ATOM 524 C CA . PHE A 1 72 ? 4.290 -2.851 -14.848 1.00 92.06 72 PHE A CA 1
ATOM 525 C C . PHE A 1 72 ? 3.550 -3.637 -15.938 1.00 92.06 72 PHE A C 1
ATOM 527 O O . PHE A 1 72 ? 3.095 -3.074 -16.938 1.00 92.06 72 PHE A O 1
ATOM 534 N N . ALA A 1 73 ? 3.454 -4.962 -15.785 1.00 87.44 73 ALA A N 1
ATOM 535 C CA . ALA A 1 73 ? 2.838 -5.840 -16.779 1.00 87.44 73 ALA A CA 1
ATOM 536 C C . ALA A 1 73 ? 1.402 -5.418 -17.150 1.00 87.44 73 ALA A C 1
ATOM 538 O O . ALA A 1 73 ? 0.982 -5.593 -18.297 1.00 87.44 73 ALA A O 1
ATOM 539 N N . ASP A 1 74 ? 0.665 -4.829 -16.207 1.00 85.44 74 ASP A N 1
ATOM 540 C CA . ASP A 1 74 ? -0.685 -4.302 -16.401 1.00 85.44 74 ASP A CA 1
ATOM 541 C C . ASP A 1 74 ? -0.729 -3.052 -17.300 1.00 85.44 74 ASP A C 1
ATOM 543 O O . ASP A 1 74 ? -1.708 -2.857 -18.023 1.00 85.44 74 ASP A O 1
ATOM 547 N N . LEU A 1 75 ? 0.329 -2.238 -17.306 1.00 85.69 75 LEU A N 1
ATOM 548 C CA . LEU A 1 75 ? 0.458 -1.071 -18.182 1.00 85.69 75 LEU A CA 1
ATOM 549 C C . LEU A 1 75 ? 0.998 -1.435 -19.567 1.00 85.69 75 LEU A C 1
ATOM 551 O O . LEU A 1 75 ? 0.566 -0.852 -20.557 1.00 85.69 75 LEU A O 1
ATOM 555 N N . ILE A 1 76 ? 1.921 -2.395 -19.652 1.00 83.38 76 ILE A N 1
ATOM 556 C CA . ILE A 1 76 ? 2.582 -2.775 -20.915 1.00 83.38 76 ILE A CA 1
ATOM 557 C C . ILE A 1 76 ? 1.676 -3.644 -21.790 1.00 83.38 76 ILE A C 1
ATOM 559 O O . ILE A 1 76 ? 1.753 -3.598 -23.015 1.00 83.38 76 ILE A O 1
ATOM 563 N N . SER A 1 77 ? 0.772 -4.408 -21.177 1.00 75.94 77 SER A N 1
ATOM 564 C CA . SER A 1 77 ? -0.171 -5.268 -21.905 1.00 75.94 77 SER A CA 1
ATOM 565 C C . SER A 1 77 ? -1.377 -4.508 -22.478 1.00 75.94 77 SER A C 1
ATOM 567 O O . SER A 1 77 ? -2.332 -5.136 -22.940 1.00 75.94 77 SER A O 1
ATOM 569 N N . ARG A 1 78 ? -1.368 -3.167 -22.443 1.00 77.31 78 ARG A N 1
ATOM 570 C CA . ARG A 1 78 ? -2.440 -2.313 -22.962 1.00 77.31 78 ARG A CA 1
ATOM 571 C C . ARG A 1 78 ? -1.878 -1.241 -23.888 1.00 77.31 78 ARG A C 1
ATOM 573 O O . ARG A 1 78 ? -0.912 -0.570 -23.546 1.00 77.31 78 ARG A O 1
ATOM 580 N N . GLU A 1 79 ? -2.551 -1.013 -25.014 1.00 77.38 79 GLU A N 1
ATOM 581 C CA . GLU A 1 79 ? -2.250 0.133 -25.874 1.00 77.38 79 GLU A CA 1
ATOM 582 C C . GLU A 1 79 ? -2.519 1.444 -25.101 1.00 77.38 79 GLU A C 1
ATOM 584 O O . GLU A 1 79 ? -3.615 1.622 -24.543 1.00 77.38 79 GLU A O 1
ATOM 589 N N . PRO A 1 80 ? -1.549 2.368 -25.010 1.00 76.81 80 PRO A N 1
ATOM 590 C CA . PRO A 1 80 ? -1.769 3.659 -24.380 1.00 76.81 80 PRO A CA 1
ATOM 591 C C . PRO A 1 80 ? -2.711 4.514 -25.238 1.00 76.81 80 PRO A C 1
ATOM 593 O O . PRO A 1 80 ? -2.376 4.955 -26.333 1.00 76.81 80 PRO A O 1
ATOM 596 N N . GLU A 1 81 ? -3.908 4.790 -24.721 1.00 80.19 81 GLU A N 1
ATOM 597 C CA . GLU A 1 81 ? -4.841 5.698 -25.383 1.00 80.19 81 GLU A CA 1
ATOM 598 C C . GLU A 1 81 ? -4.510 7.162 -25.099 1.00 80.19 81 GLU A C 1
ATOM 600 O O . GLU A 1 81 ? -4.346 7.584 -23.952 1.00 80.19 81 GLU A O 1
ATOM 605 N N . LEU A 1 82 ? -4.525 7.976 -26.151 1.00 85.88 82 LEU A N 1
ATOM 606 C CA . LEU A 1 82 ? -4.413 9.421 -26.010 1.00 85.88 82 LEU A CA 1
ATOM 607 C C . LEU A 1 82 ? -5.676 10.010 -25.364 1.00 85.88 82 LEU A C 1
ATOM 609 O O . LEU A 1 82 ? -6.787 9.687 -25.797 1.00 85.88 82 LEU A O 1
ATOM 613 N N . PRO A 1 83 ? -5.544 10.924 -24.388 1.00 82.25 83 PRO A N 1
ATOM 614 C CA . PRO A 1 83 ? -6.634 11.785 -23.938 1.00 82.25 83 PRO A CA 1
ATOM 615 C C . PRO A 1 83 ? -7.294 12.536 -25.103 1.00 82.25 83 PRO A C 1
ATOM 617 O O . PRO A 1 83 ? -6.616 12.928 -26.051 1.00 82.25 83 PRO A O 1
ATOM 620 N N . LEU A 1 84 ? -8.608 12.790 -25.021 1.00 84.12 84 LEU A N 1
ATOM 621 C CA . LEU A 1 84 ? -9.392 13.393 -26.114 1.00 84.12 84 LEU A CA 1
ATOM 622 C C . LEU A 1 84 ? -8.789 14.707 -26.640 1.00 84.12 84 LEU A C 1
ATOM 624 O O . LEU A 1 84 ? -8.652 14.870 -27.846 1.00 84.12 84 LEU A O 1
ATOM 628 N N . HIS A 1 85 ? -8.351 15.590 -25.738 1.00 82.50 85 HIS A N 1
ATOM 629 C CA . HIS A 1 85 ? -7.740 16.882 -26.080 1.00 82.50 85 HIS A CA 1
ATOM 630 C C . HIS A 1 85 ? -6.342 16.766 -26.712 1.00 82.50 85 HIS A C 1
ATOM 632 O O . HIS A 1 85 ? -5.798 17.765 -27.171 1.00 82.50 85 HIS A O 1
ATOM 638 N N . LEU A 1 86 ? -5.745 15.569 -26.722 1.00 82.00 86 LEU A N 1
ATOM 639 C CA . LEU A 1 86 ? -4.529 15.283 -27.473 1.00 82.00 86 LEU A CA 1
ATOM 640 C C . LEU A 1 86 ? -4.844 14.654 -28.833 1.00 82.00 86 LEU A C 1
ATOM 642 O O . LEU A 1 86 ? -4.059 14.834 -29.742 1.00 82.00 86 LEU A O 1
ATOM 646 N N . ARG A 1 87 ? -5.995 14.008 -29.058 1.00 83.31 87 ARG A N 1
ATOM 647 C CA . ARG A 1 87 ? -6.279 13.293 -30.325 1.00 83.31 87 ARG A CA 1
ATOM 648 C C . ARG A 1 87 ? -6.360 14.197 -31.563 1.00 83.31 87 ARG A C 1
ATOM 650 O O . ARG A 1 87 ? -5.993 13.761 -32.648 1.00 83.31 87 ARG A O 1
ATOM 657 N N . GLU A 1 88 ? -6.803 15.445 -31.413 1.00 72.69 88 GLU A N 1
ATOM 658 C CA . GLU A 1 88 ? -7.097 16.351 -32.540 1.00 72.69 88 GLU A CA 1
ATOM 659 C C . GLU A 1 88 ? -5.855 16.787 -33.348 1.00 72.69 88 GLU A C 1
ATOM 661 O O . GLU A 1 88 ? -5.993 17.169 -34.506 1.00 72.69 88 GLU A O 1
ATOM 666 N N . ASN A 1 89 ? -4.643 16.659 -32.789 1.00 61.09 89 ASN A N 1
ATOM 667 C CA . ASN A 1 89 ? -3.384 17.076 -33.430 1.00 61.09 89 ASN A CA 1
ATOM 668 C C . ASN A 1 89 ? -2.441 15.911 -33.818 1.00 61.09 89 ASN A C 1
ATOM 670 O O . ASN A 1 89 ? -1.321 16.152 -34.267 1.00 61.09 89 ASN A O 1
ATOM 674 N N . TRP A 1 90 ? -2.851 14.649 -33.647 1.00 58.28 90 TRP A N 1
ATOM 675 C CA . TRP A 1 90 ? -1.960 13.474 -33.750 1.00 58.28 90 TRP A CA 1
ATOM 676 C C . TRP A 1 90 ? -1.914 12.811 -35.137 1.00 58.28 90 TRP A C 1
ATOM 678 O O . TRP A 1 90 ? -1.835 11.591 -35.252 1.00 58.28 90 TRP A O 1
ATOM 688 N N . GLN A 1 91 ? -1.907 13.590 -36.224 1.00 53.50 91 GLN A N 1
ATOM 689 C CA . GLN A 1 91 ? -1.881 13.020 -37.582 1.00 53.50 91 GLN A CA 1
ATOM 690 C C . GLN A 1 91 ? -0.487 12.561 -38.078 1.00 53.50 91 GLN A C 1
ATOM 692 O O . GLN A 1 91 ? -0.376 12.169 -39.234 1.00 53.50 91 GLN A O 1
ATOM 697 N N . PHE A 1 92 ? 0.585 12.585 -37.269 1.00 51.75 92 PHE A N 1
ATOM 698 C CA . PHE A 1 92 ? 1.949 12.487 -37.832 1.00 51.75 92 PHE A CA 1
ATOM 699 C C . PHE A 1 92 ? 2.929 11.437 -37.298 1.00 51.75 92 PHE A C 1
ATOM 701 O O . PHE A 1 92 ? 4.040 11.398 -37.820 1.00 51.75 92 PHE A O 1
ATOM 708 N N . VAL A 1 93 ? 2.600 10.556 -36.347 1.00 53.44 93 VAL A N 1
ATOM 709 C CA . VAL A 1 93 ? 3.645 9.646 -35.819 1.00 53.44 93 VAL A CA 1
ATOM 710 C C . VAL A 1 93 ? 3.176 8.212 -35.585 1.00 53.44 93 VAL A C 1
ATOM 712 O O . VAL A 1 93 ? 3.322 7.704 -34.490 1.00 53.44 93 VAL A O 1
ATO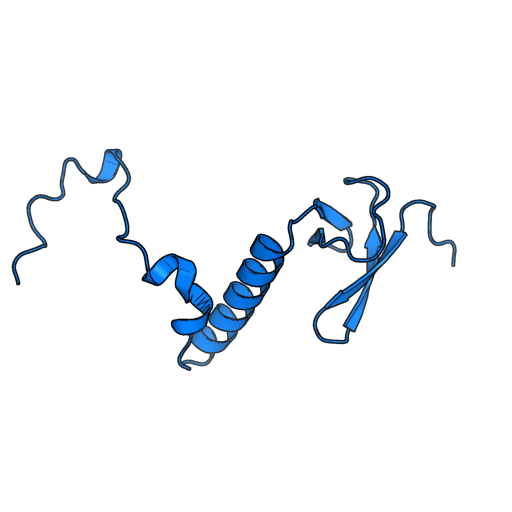M 715 N N . PHE A 1 94 ? 2.660 7.542 -36.619 1.00 47.19 94 PHE A N 1
ATOM 716 C CA . PHE A 1 94 ? 2.710 6.071 -36.720 1.00 47.19 94 PHE A CA 1
ATOM 717 C C . PHE A 1 94 ? 2.824 5.655 -38.196 1.00 47.19 94 PHE A C 1
ATOM 719 O O . PHE A 1 94 ? 1.877 5.181 -38.815 1.00 47.19 94 PHE A O 1
ATOM 726 N N . LEU A 1 95 ? 3.999 5.893 -38.781 1.00 38.19 95 LEU A N 1
ATOM 727 C CA . LEU A 1 95 ? 4.466 5.227 -39.999 1.00 38.19 95 LEU A CA 1
ATOM 728 C C . LEU A 1 95 ? 5.935 4.853 -39.778 1.00 38.19 95 LEU A C 1
ATOM 730 O O . LEU A 1 95 ? 6.832 5.611 -40.141 1.00 38.19 95 LEU A O 1
ATOM 734 N N . ASN A 1 96 ? 6.151 3.728 -39.093 1.00 37.22 96 ASN A N 1
ATOM 735 C CA . ASN A 1 96 ? 7.025 2.637 -39.539 1.00 37.22 96 ASN A CA 1
ATOM 736 C C . ASN A 1 96 ? 6.814 1.408 -38.652 1.00 37.22 96 ASN A C 1
ATOM 738 O O . ASN A 1 96 ? 6.957 1.564 -37.420 1.00 37.22 96 ASN A O 1
#

InterPro domains:
  IPR001109 Hydrogenase expression/formation protein, HupF/HypC [PF01455] (6-55)
  IPR001109 Hydrogenase expression/formation protein, HupF/HypC [PR00445] (8-24)
  IPR001109 Hydrogenase expression/formation protein, HupF/HypC [PR00445] (29-45)
  IPR001109 Hydrogenase expression/formation protein, HupF/HypC [PR00445] (47-59)
  IPR001109 Hydrogenase expression/formation protein, HupF/HypC [PTHR35177] (6-66)
  IPR001109 Hydrogenase expression/formation protein, HupF/HypC [TIGR00074] (4-66)

Organism: NCBI:txid293958

Radius of gyration: 19.32 Å; chains: 1; bounding box: 32×26×66 Å

Sequence (96 aa):
MTGGEFTAECERHGSVFAISMVLVGPQPVGTYVLTHLGSAIRVLDADEAHKIDDALAGLAEAVEGRSFETLFADLISREPELPLHLRENWQFVFLN

Secondary structure (DSSP, 8-state):
----TTEEEEEETTEEEEEE-TTT----TT-EEEEETTEEEEEE-HHHHHHHHHHHHHHHHHHTT---GGGGHHHHTS--PPPHHHHTT--SS---